Protein 3FGH (pdb70)

Foldseek 3Di:
DQDDQDDALLRVQLVVQQPVQDDDDSVVSSVVSNVVLVPDDPVVSVVSRVVSVVVRVVNVVCNVVPD

Structure (mmCIF, N/CA/C/O backbone):
data_3FGH
#
_entry.id   3FGH
#
_cell.length_a   30.280
_cell.length_b   99.350
_cell.length_c   51.910
_cell.angle_alpha   90.00
_cell.angle_beta   90.00
_cell.angle_gamma   90.00
#
_symmetry.space_group_name_H-M   'C 2 2 21'
#
loop_
_entity.id
_entity.type
_entity.pdbx_description
1 polymer 'Transcription factor A, mitochondrial'
2 non-polymer 'CADMIUM ION'
3 non-polymer 'CHLORIDE ION'
4 non-polymer 'SODIUM ION'
5 water water
#
loop_
_atom_site.group_PDB
_atom_site.id
_atom_site.type_symbol
_atom_site.label_atom_id
_atom_site.label_alt_id
_atom_site.label_comp_id
_atom_site.label_asym_id
_atom_site.label_entity_id
_atom_site.label_seq_id
_atom_site.pdbx_PDB_ins_code
_atom_site.Cartn_x
_atom_site.Cartn_y
_atom_site.Cartn_z
_atom_site.occupancy
_atom_site.B_iso_or_equiv
_atom_site.auth_seq_id
_atom_site.auth_comp_id
_atom_site.auth_asym_id
_atom_site.auth_atom_id
_atom_site.pdbx_PDB_model_num
ATOM 1 N N . GLY A 1 1 ? 12.102 39.098 53.512 1.00 33.14 111 GLY A N 1
ATOM 2 C CA . GLY A 1 1 ? 10.977 39.842 52.859 1.00 31.12 111 GLY A CA 1
ATOM 3 C C . GLY A 1 1 ? 9.930 38.940 52.227 1.00 31.40 111 GLY A C 1
ATOM 4 O O . GLY A 1 1 ? 10.187 37.759 51.953 1.00 30.54 111 GLY A O 1
ATOM 5 N N . LYS A 1 2 ? 8.743 39.501 52.005 1.00 29.94 112 LYS A N 1
ATOM 6 C CA . LYS A 1 2 ? 7.640 38.762 51.396 1.00 28.94 112 LYS A CA 1
ATOM 7 C C . LYS A 1 2 ? 8.025 38.295 49.998 1.00 25.88 112 LYS A C 1
ATOM 8 O O . LYS A 1 2 ? 8.503 39.098 49.202 1.00 24.85 112 LYS A O 1
ATOM 14 N N . PRO A 1 3 ? 7.833 36.984 49.701 1.00 24.06 113 PRO A N 1
ATOM 15 C CA . PRO A 1 3 ? 8.035 36.500 48.328 1.00 23.02 113 PRO A CA 1
ATOM 16 C C . PRO A 1 3 ? 7.265 37.319 47.288 1.00 21.63 113 PRO A C 1
ATOM 17 O O . PRO A 1 3 ? 6.167 37.795 47.557 1.00 21.94 113 PRO A O 1
ATOM 21 N N . LYS A 1 4 ? 7.865 37.496 46.123 1.00 21.92 114 LYS A N 1
ATOM 22 C CA . LYS A 1 4 ? 7.251 38.282 45.068 1.00 21.43 114 LYS A CA 1
ATOM 23 C C . LYS A 1 4 ? 6.567 37.376 44.051 1.00 18.71 114 LYS A C 1
ATOM 24 O O . LYS A 1 4 ? 7.145 36.397 43.603 1.00 18.78 114 LYS A O 1
ATOM 30 N N . ARG A 1 5 ? 5.340 37.716 43.682 1.00 15.54 115 ARG A N 1
ATOM 31 C CA . ARG A 1 5 ? 4.617 36.938 42.670 1.00 13.97 115 ARG A CA 1
ATOM 32 C C . ARG A 1 5 ? 5.387 36.985 41.351 1.00 12.71 115 ARG A C 1
ATOM 33 O O . ARG A 1 5 ? 5.760 38.068 40.897 1.00 15.76 115 ARG A O 1
ATOM 41 N N . PRO A 1 6 ? 5.651 35.819 40.745 1.00 12.85 116 PRO A N 1
ATOM 42 C CA . PRO A 1 6 ? 6.402 35.834 39.492 1.00 14.04 116 PRO A CA 1
ATOM 43 C C . PRO A 1 6 ? 5.616 36.437 38.335 1.00 12.61 116 PRO A C 1
ATOM 44 O O . PRO A 1 6 ? 4.376 36.494 38.336 1.00 12.88 116 PRO A O 1
ATOM 48 N N . ARG A 1 7 ? 6.363 36.900 37.353 1.00 14.59 117 ARG A N 1
ATOM 49 C CA . ARG A 1 7 ? 5.818 37.461 36.151 1.00 14.18 117 ARG A CA 1
ATOM 50 C C . ARG A 1 7 ? 5.021 36.396 35.378 1.00 13.44 117 ARG A C 1
ATOM 51 O O . ARG A 1 7 ? 5.441 35.229 35.286 1.00 14.41 117 ARG A O 1
ATOM 59 N N . SER A 1 8 ? 3.881 36.793 34.803 1.00 12.19 118 SER A N 1
ATOM 60 C CA . SER A 1 8 ? 3.080 35.876 33.997 1.00 12.59 118 SER A CA 1
ATOM 61 C C . SER A 1 8 ? 3.798 35.506 32.710 1.00 11.75 118 SER A C 1
ATOM 62 O O . SER A 1 8 ? 4.675 36.241 32.242 1.00 14.05 118 SER A O 1
ATOM 65 N N . ALA A 1 9 ? 3.384 34.389 32.121 1.00 11.52 119 ALA A N 1
ATOM 66 C CA . ALA A 1 9 ? 3.925 33.923 30.832 1.00 11.36 119 ALA A CA 1
ATOM 67 C C . ALA A 1 9 ? 3.835 35.018 29.761 1.00 11.87 119 ALA A C 1
ATOM 68 O O . ALA A 1 9 ? 4.812 35.271 29.015 1.00 14.32 119 ALA A O 1
ATOM 70 N N A TYR A 1 10 ? 2.670 35.674 29.687 0.50 13.36 120 TYR A N 1
ATOM 71 N N B TYR A 1 10 ? 2.652 35.637 29.655 0.50 14.22 120 TYR A N 1
ATOM 72 C CA A TYR A 1 10 ? 2.439 36.729 28.696 0.50 14.12 120 TYR A CA 1
ATOM 73 C CA B TYR A 1 10 ? 2.469 36.734 28.721 0.50 15.54 120 TYR A CA 1
ATOM 74 C C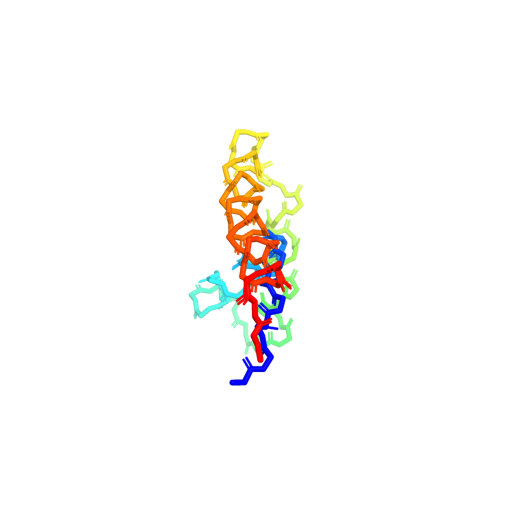 A TYR A 1 10 ? 3.390 37.946 28.886 0.50 10.36 120 TYR A C 1
ATOM 75 C C B TYR A 1 10 ? 3.570 37.777 28.921 0.50 10.96 120 TYR A C 1
ATOM 76 O O A TYR A 1 10 ? 3.866 38.557 27.911 0.50 19.40 120 TYR A O 1
ATOM 77 O O B TYR A 1 10 ? 4.368 38.048 28.008 0.50 23.17 120 TYR A O 1
ATOM 94 N N . ASN A 1 11 ? 3.630 38.304 30.151 1.00 13.76 121 ASN A N 1
ATOM 95 C CA . ASN A 1 11 ? 4.543 39.385 30.466 1.00 15.12 121 ASN A CA 1
ATOM 96 C C . ASN A 1 11 ? 6.002 39.011 30.335 1.00 15.71 121 ASN A C 1
ATOM 97 O O . ASN A 1 11 ? 6.804 39.851 29.965 1.00 15.84 121 ASN A O 1
ATOM 102 N N . VAL A 1 12 ? 6.341 37.748 30.585 1.00 15.28 122 VAL A N 1
ATOM 103 C CA . VAL A 1 12 ? 7.713 37.258 30.330 1.00 15.68 122 VAL A CA 1
ATOM 104 C C . VAL A 1 12 ? 8.048 37.376 28.821 1.00 16.04 122 VAL A C 1
ATOM 105 O O . VAL A 1 12 ? 9.114 37.905 28.393 1.00 21.51 122 VAL A O 1
ATOM 109 N N . TYR A 1 13 ? 7.112 36.902 28.016 1.00 15.75 123 TYR A N 1
ATOM 110 C CA . TYR A 1 13 ? 7.275 36.975 26.594 1.00 17.67 123 TYR A CA 1
ATOM 111 C C . TYR A 1 13 ? 7.434 38.399 26.109 1.00 17.73 123 TYR A C 1
ATOM 112 O O . TYR A 1 13 ? 8.365 38.654 25.371 1.00 20.26 123 TYR A O 1
ATOM 121 N N . VAL A 1 14 ? 6.513 39.314 26.473 1.00 17.71 124 VAL A N 1
ATOM 122 C CA . VAL A 1 14 ? 6.576 40.711 26.035 1.00 21.93 124 VAL A CA 1
ATOM 123 C C . VAL A 1 14 ? 7.929 41.338 26.452 1.00 15.63 124 VAL A C 1
ATOM 124 O O . VAL A 1 14 ? 8.625 41.970 25.613 1.00 29.44 124 VAL A O 1
ATOM 128 N N . ALA A 1 15 ? 8.325 41.107 27.724 1.00 25.55 125 ALA A N 1
ATOM 129 C CA . ALA A 1 15 ? 9.562 41.710 28.221 1.00 22.72 125 ALA A CA 1
ATOM 130 C C . ALA A 1 15 ? 10.817 41.169 27.522 1.00 20.89 125 ALA A C 1
ATOM 131 O O . ALA A 1 15 ? 11.701 41.953 27.104 1.00 30.81 125 ALA A O 1
ATOM 133 N N . GLU A 1 16 ? 10.865 39.843 27.349 1.00 24.46 126 GLU A N 1
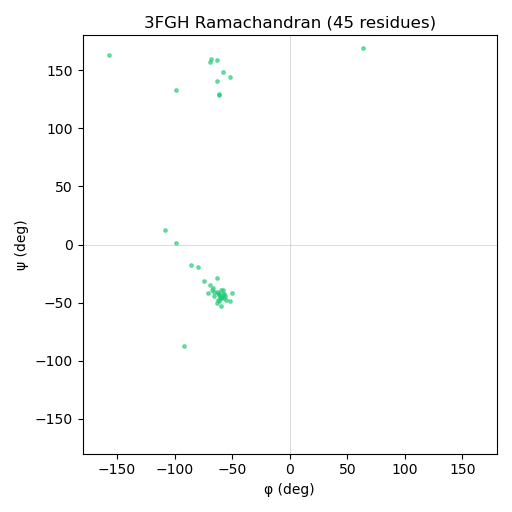ATOM 134 C CA . GLU A 1 16 ? 12.080 39.190 26.860 1.00 25.16 126 GLU A CA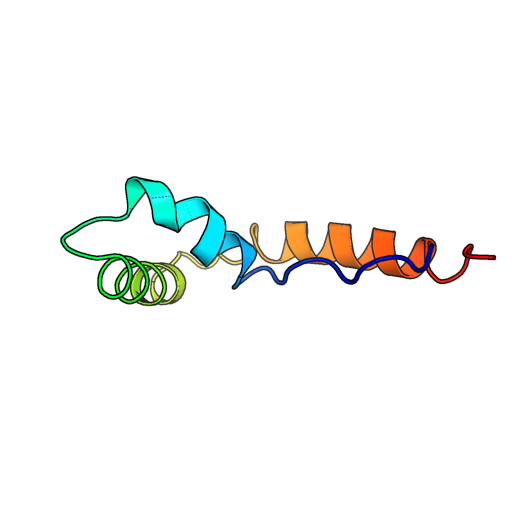 1
ATOM 135 C C . GLU A 1 16 ? 12.336 39.554 25.405 1.00 26.67 126 GLU A C 1
ATOM 136 O O . GLU A 1 16 ? 13.481 39.700 24.991 1.00 28.83 126 GLU A O 1
ATOM 142 N N . ARG A 1 17 ? 11.253 39.714 24.648 1.00 25.39 127 ARG A N 1
ATOM 143 C CA . ARG A 1 17 ? 11.317 40.024 23.238 1.00 25.61 127 ARG A CA 1
ATOM 144 C C . ARG A 1 17 ? 11.450 41.515 22.923 1.00 26.38 127 ARG A C 1
ATOM 145 O O . ARG A 1 17 ? 11.862 41.871 21.834 1.00 26.16 127 ARG A O 1
ATOM 153 N N . PHE A 1 18 ? 11.142 42.377 23.876 1.00 26.98 128 PHE A N 1
ATOM 154 C CA . PHE A 1 18 ? 11.088 43.816 23.610 1.00 27.92 128 PHE A CA 1
ATOM 155 C C . PHE A 1 18 ? 12.381 44.419 23.019 1.00 30.94 128 PHE A C 1
ATOM 156 O O . PHE A 1 18 ? 12.312 45.180 22.057 1.00 33.06 128 PHE A O 1
ATOM 164 N N . GLN A 1 19 ? 13.536 44.096 23.606 1.00 32.71 129 GLN A N 1
ATOM 165 C CA . GLN A 1 19 ? 14.808 44.782 23.299 1.00 36.53 129 GLN A CA 1
ATOM 166 C C . GLN A 1 19 ? 15.202 44.676 21.826 1.00 37.80 129 GLN A C 1
ATOM 167 O O . GLN A 1 19 ? 15.717 45.642 21.246 1.00 38.24 129 GLN A O 1
ATOM 173 N N . GLU A 1 20 ? 14.961 43.508 21.232 1.00 38.46 130 GLU A N 1
ATOM 174 C CA . GLU A 1 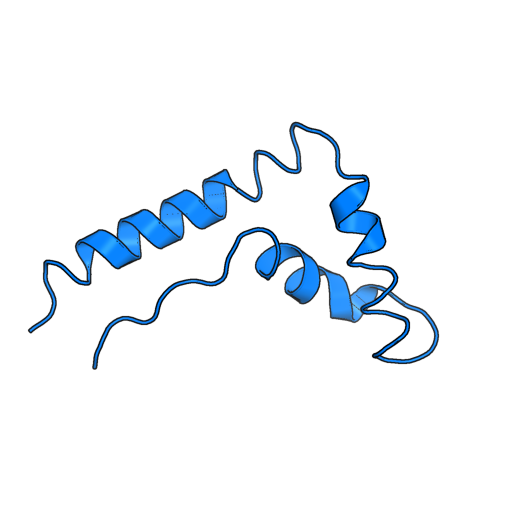20 ? 15.334 43.252 19.840 1.00 38.82 130 GLU A CA 1
ATOM 175 C C . GLU A 1 20 ? 14.154 43.416 18.874 1.00 38.29 130 GLU A C 1
ATOM 176 O O . GLU A 1 20 ? 14.307 43.227 17.660 1.00 40.05 130 GLU A O 1
ATOM 178 N N . ALA A 1 21 ? 12.992 43.785 19.413 1.00 35.64 131 ALA A N 1
ATOM 179 C CA . ALA A 1 21 ? 11.725 43.753 18.662 1.00 34.04 131 ALA A CA 1
ATOM 180 C C . ALA A 1 21 ? 11.670 44.683 17.456 1.00 34.60 131 ALA A C 1
ATOM 181 O O . ALA A 1 21 ? 11.283 44.260 16.359 1.00 37.75 131 ALA A O 1
ATOM 183 N N . LYS A 1 22 ? 12.025 45.950 17.655 1.00 34.07 132 LYS A N 1
ATOM 184 C CA . LYS A 1 22 ? 11.914 46.942 16.577 1.00 33.27 132 LYS A CA 1
ATOM 185 C C . LYS A 1 22 ? 10.432 47.145 16.160 1.00 32.60 132 LYS A C 1
ATOM 186 O O . LYS A 1 22 ? 9.540 46.408 16.618 1.00 35.31 132 LYS A O 1
ATOM 188 N N . GLY A 1 23 ? 10.152 48.172 15.356 1.00 32.36 133 GLY A N 1
ATOM 189 C CA . GLY A 1 23 ? 11.123 49.213 15.045 1.00 32.17 133 GLY A CA 1
ATOM 190 C C . GLY A 1 23 ? 11.082 50.436 15.974 1.00 28.95 133 GLY A C 1
ATOM 191 O O . GLY A 1 23 ? 11.808 50.464 16.961 1.00 31.92 133 GLY A O 1
ATOM 192 N N . ASP A 1 24 ? 10.248 51.430 15.661 1.00 31.14 134 ASP A N 1
ATOM 193 C CA . ASP A 1 24 ? 10.681 52.844 15.716 1.00 30.83 134 ASP A CA 1
ATOM 194 C C . ASP A 1 24 ? 10.721 53.559 17.073 1.00 29.50 134 ASP A C 1
ATOM 195 O O . ASP A 1 24 ? 11.382 54.591 17.211 1.00 31.49 134 ASP A O 1
ATOM 197 N N . SER A 1 25 ? 10.008 53.022 18.061 1.00 26.65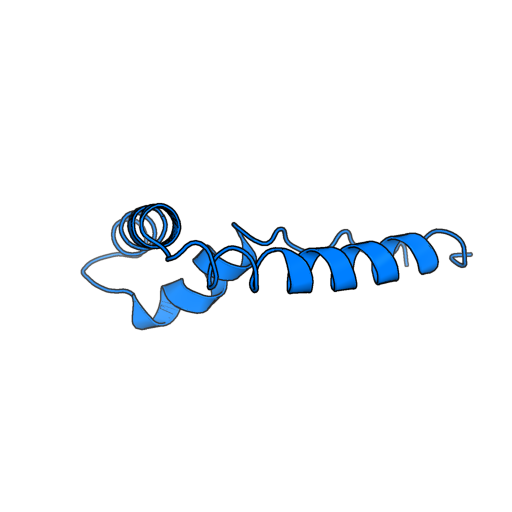 135 SER A N 1
ATOM 198 C CA . SER A 1 25 ? 9.853 53.663 19.367 1.00 24.35 135 SER A CA 1
ATOM 199 C C . SER A 1 25 ? 9.507 52.555 20.348 1.00 23.79 135 SER A C 1
ATOM 200 O O . SER A 1 25 ? 9.089 51.492 19.929 1.00 23.05 135 SER A O 1
ATOM 203 N N . PRO A 1 26 ? 9.657 52.812 21.651 1.00 22.46 136 PRO A N 1
ATOM 204 C CA . PRO A 1 26 ? 9.229 51.809 22.640 1.00 22.02 136 PRO A CA 1
ATOM 205 C C . PRO A 1 26 ? 7.747 51.403 22.483 1.00 21.40 136 PRO A C 1
ATOM 206 O O . PRO A 1 26 ? 7.446 50.218 22.525 1.00 19.14 136 PRO A O 1
ATOM 210 N N . GLN A 1 27 ? 6.849 52.364 22.281 1.00 20.94 137 GLN A N 1
ATOM 211 C CA . GLN A 1 27 ? 5.414 52.107 22.000 1.00 22.24 137 GLN A CA 1
ATOM 212 C C . GLN A 1 27 ? 5.232 51.129 20.860 1.00 22.82 137 GLN A C 1
ATOM 213 O O . GLN A 1 27 ? 4.448 50.184 20.947 1.00 21.82 137 GLN A O 1
ATOM 219 N N . GLU A 1 28 ? 5.946 51.375 19.767 1.00 22.21 138 GLU A N 1
ATOM 220 C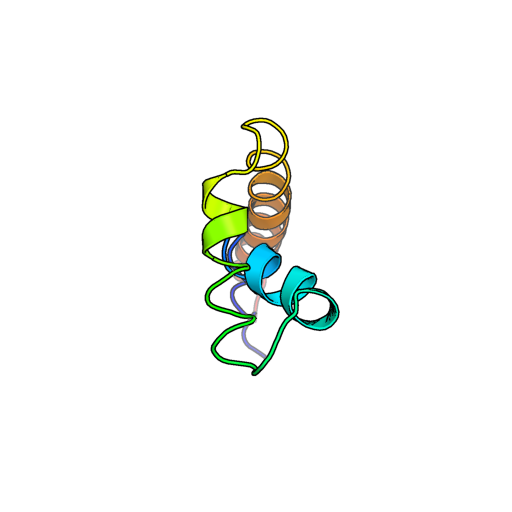 CA . GLU A 1 28 ? 5.784 50.572 18.575 1.00 25.66 138 GLU A CA 1
ATOM 221 C C . GLU A 1 28 ? 6.351 49.169 18.761 1.00 24.11 138 GLU A C 1
ATOM 222 O O . GLU A 1 28 ? 5.734 48.200 18.339 1.00 26.36 138 GLU A O 1
ATOM 228 N N . LYS A 1 29 ? 7.514 49.069 19.395 1.00 24.71 139 LYS A N 1
ATOM 229 C CA . LYS A 1 29 ? 8.075 47.761 19.803 1.00 21.37 139 LYS A CA 1
ATOM 230 C C . LYS A 1 29 ? 7.109 46.922 20.684 1.00 21.68 139 LYS A C 1
ATOM 231 O O . LYS A 1 29 ? 6.938 45.730 20.450 1.00 24.68 139 LYS A O 1
ATOM 237 N N A LEU A 1 30 ? 6.494 47.559 21.683 0.50 21.20 140 LEU A N 1
ATOM 238 N N B LEU A 1 30 ? 6.475 47.556 21.666 0.50 20.70 140 LEU A N 1
ATOM 239 C CA A LEU A 1 30 ? 5.499 46.885 22.523 0.50 21.53 140 LEU A CA 1
ATOM 240 C CA B LEU A 1 30 ? 5.505 46.859 22.513 0.50 20.66 140 LEU A CA 1
ATOM 241 C C A LEU A 1 30 ? 4.319 46.385 21.687 0.50 21.91 140 LEU A C 1
ATOM 242 C C B LEU A 1 30 ? 4.262 46.408 21.737 0.50 21.70 140 LEU A C 1
ATOM 243 O O A LEU A 1 30 ? 3.917 45.222 21.804 0.50 20.76 140 LEU A O 1
ATOM 244 O O B LEU A 1 30 ? 3.761 45.296 21.941 0.50 21.48 140 LEU A O 1
ATOM 253 N N . LYS A 1 31 ? 3.786 47.264 20.838 1.00 23.57 141 LYS A N 1
ATOM 254 C CA . LYS A 1 31 ? 2.662 46.945 19.960 1.00 26.92 141 LYS A CA 1
ATOM 255 C C . LYS A 1 31 ? 2.942 45.711 19.124 1.00 27.05 141 LYS A C 1
ATOM 256 O O . LYS A 1 31 ? 2.075 44.840 19.002 1.00 28.65 141 LYS A O 1
ATOM 262 N N . THR A 1 32 ? 4.166 45.603 18.602 1.00 27.85 142 THR A N 1
ATOM 263 C CA . THR A 1 32 ? 4.533 44.448 17.771 1.00 30.02 142 THR A CA 1
ATOM 264 C C . THR A 1 32 ? 4.736 43.141 18.552 1.00 27.08 142 THR A C 1
ATOM 265 O O . THR A 1 32 ? 4.356 42.068 18.065 1.00 28.12 142 THR A O 1
ATOM 269 N N A VAL A 1 33 ? 5.346 43.227 19.728 0.50 26.63 143 VAL A N 1
ATOM 270 N N B VAL A 1 33 ? 5.317 43.209 19.753 0.50 25.68 143 VAL A N 1
ATOM 271 C CA A VAL A 1 33 ? 5.519 42.036 20.543 0.50 24.52 143 VAL A CA 1
ATOM 272 C CA B VAL A 1 33 ? 5.512 41.976 20.550 0.50 22.76 143 VAL A CA 1
ATOM 273 C C A VAL A 1 33 ? 4.134 41.480 20.903 0.50 23.95 143 VAL A C 1
ATOM 274 C C B VAL A 1 33 ? 4.217 41.449 21.180 0.50 23.92 143 VAL A C 1
ATOM 275 O O A VAL A 1 33 ? 3.866 40.299 20.707 0.50 21.16 143 VAL A O 1
ATOM 276 O O B VAL A 1 33 ? 4.114 40.249 21.479 0.50 24.20 143 VAL A O 1
ATOM 283 N N . LYS A 1 34 ? 3.248 42.343 21.386 1.00 22.33 144 LYS A N 1
ATOM 284 C CA . LYS A 1 34 ? 1.886 41.944 21.734 1.00 25.36 144 LYS A CA 1
ATOM 285 C C . LYS A 1 34 ? 1.202 41.223 20.580 1.00 26.76 144 LYS A C 1
ATOM 286 O O . LYS A 1 34 ? 0.522 40.220 20.797 1.00 28.10 144 LYS A O 1
ATOM 292 N N . GLU A 1 35 ? 1.426 41.701 19.354 1.00 28.82 145 GLU A N 1
ATOM 293 C CA . GLU A 1 35 ? 1.024 40.968 18.149 1.00 31.06 145 GLU A CA 1
ATOM 294 C C . GLU A 1 35 ? 1.717 39.602 18.026 1.00 29.24 145 GLU A C 1
ATOM 295 O O . GLU A 1 35 ? 1.055 38.586 17.792 1.00 30.49 145 GLU A O 1
ATOM 301 N N . ASN A 1 36 ? 3.037 39.567 18.203 1.00 28.83 146 ASN A N 1
ATOM 302 C CA . ASN A 1 36 ? 3.786 38.308 18.128 1.00 28.57 146 ASN A CA 1
ATOM 303 C C . ASN A 1 36 ? 3.319 37.253 19.138 1.00 26.52 146 ASN A C 1
ATOM 304 O O . ASN A 1 36 ? 3.115 36.095 18.760 1.00 25.19 146 ASN A O 1
ATOM 309 N N . TRP A 1 37 ? 3.107 37.641 20.403 1.00 24.52 147 TRP A N 1
ATOM 310 C CA . TRP A 1 37 ? 2.476 36.707 21.355 1.00 22.85 147 TRP A CA 1
ATOM 311 C C . TRP A 1 37 ? 1.183 36.084 20.807 1.00 24.29 147 TRP A C 1
ATOM 312 O O . TRP A 1 37 ? 0.918 34.894 21.015 1.00 24.20 147 TRP A O 1
ATOM 323 N N . LYS A 1 38 ? 0.360 36.901 20.157 1.00 28.29 148 LYS A N 1
ATOM 324 C CA . LYS A 1 38 ? 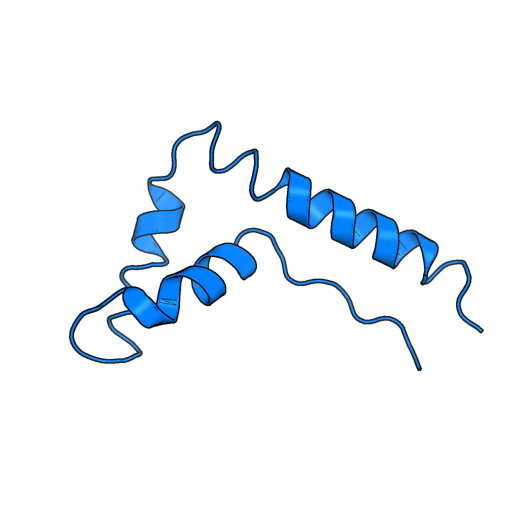-0.940 36.450 19.623 1.00 29.98 148 LYS A CA 1
ATOM 325 C C . LYS A 1 38 ? -0.787 35.376 18.554 1.00 27.79 148 LYS A C 1
ATOM 326 O O . LYS A 1 38 ? -1.652 34.524 18.416 1.00 31.37 148 LYS A O 1
ATOM 332 N N . ASN A 1 39 ? 0.333 35.388 17.832 1.00 26.31 149 ASN A N 1
ATOM 333 C CA . ASN A 1 39 ? 0.553 34.461 16.699 1.00 23.97 149 ASN A CA 1
ATOM 334 C C . ASN A 1 39 ? 1.595 33.343 16.959 1.00 24.70 149 ASN A C 1
ATOM 335 O O . ASN A 1 39 ? 2.044 32.658 16.038 1.00 23.47 149 ASN A O 1
ATOM 340 N N . LEU A 1 40 ? 1.982 33.167 18.213 1.00 19.93 150 LEU A N 1
ATOM 341 C CA . LEU A 1 40 ? 2.816 32.013 18.611 1.00 17.09 150 LEU A CA 1
ATOM 342 C C . LEU A 1 40 ? 2.151 30.686 18.272 1.00 14.78 150 LEU A C 1
ATOM 343 O O . LEU A 1 40 ? 0.913 30.565 18.332 1.00 16.81 150 LEU A O 1
ATOM 348 N N . SER A 1 41 ? 2.966 29.672 17.967 1.00 13.78 151 SER A N 1
ATOM 349 C CA . SER A 1 41 ? 2.430 28.311 17.871 1.00 13.23 151 SER A CA 1
ATOM 350 C C . SER A 1 41 ? 1.883 27.835 19.220 1.00 11.62 151 SER A C 1
ATOM 351 O O . SER A 1 41 ? 2.292 28.343 20.291 1.00 12.11 151 SER A O 1
ATOM 354 N N . ASP A 1 42 ? 1.008 26.831 19.169 1.00 11.65 152 ASP A N 1
ATOM 355 C CA . ASP A 1 42 ? 0.487 26.257 20.402 1.00 11.57 152 ASP A CA 1
ATOM 356 C C . ASP A 1 42 ? 1.618 25.719 21.290 1.00 10.66 152 ASP A C 1
ATOM 357 O O . ASP A 1 42 ? 1.606 25.910 22.487 1.00 12.03 152 ASP A O 1
ATOM 362 N N . SER A 1 43 ? 2.638 25.097 20.689 1.00 10.40 153 SER A N 1
ATOM 363 C CA . SER A 1 43 ? 3.687 24.466 21.497 1.00 11.29 153 SER A CA 1
ATOM 364 C C . SER A 1 43 ? 4.609 25.532 22.103 1.00 10.34 153 SER A C 1
ATOM 365 O O . SER A 1 43 ? 5.107 25.371 23.228 1.00 11.31 153 SER A O 1
ATOM 368 N N . GLU A 1 44 ? 4.802 26.651 21.419 1.00 11.58 154 GLU A N 1
ATOM 369 C CA . GLU A 1 44 ? 5.619 27.717 21.994 1.00 12.82 154 GLU A CA 1
ATOM 370 C C . GLU A 1 44 ? 4.894 28.405 23.140 1.00 12.85 154 GLU A C 1
ATOM 371 O O . GLU A 1 44 ? 5.492 28.679 24.189 1.00 12.34 154 GLU A O 1
ATOM 377 N N A LYS A 1 45 ? 3.610 28.699 22.930 0.50 11.96 155 LYS A N 1
ATOM 378 N N B LYS A 1 45 ? 3.612 28.663 22.980 0.50 11.23 155 LYS A N 1
ATOM 379 C CA A LYS A 1 45 ? 2.729 29.212 23.985 0.50 13.10 155 LYS A CA 1
ATOM 380 C CA B LYS A 1 45 ? 2.869 29.268 24.068 0.50 12.29 155 LYS A CA 1
ATOM 381 C C A LYS A 1 45 ? 2.836 28.306 25.215 0.50 10.84 155 LYS A C 1
ATOM 382 C C B LYS A 1 45 ? 2.730 28.308 25.259 0.50 10.87 155 LYS A C 1
ATOM 383 O O A LYS A 1 45 ? 3.135 28.768 26.344 0.50 11.34 155 LYS A O 1
ATOM 384 O O B LYS A 1 45 ? 2.727 28.737 26.415 0.50 11.69 155 LYS A O 1
ATOM 395 N N . GLU A 1 46 ? 2.625 27.012 24.978 1.00 11.71 156 GLU A N 1
ATOM 396 C CA . GLU A 1 46 ? 2.653 25.973 26.019 1.00 12.37 156 GLU A CA 1
ATOM 397 C C . GLU A 1 46 ? 3.943 26.019 26.832 1.00 12.04 156 GLU A C 1
ATOM 398 O O . GLU A 1 46 ? 3.922 25.909 28.062 1.00 11.43 156 GLU A O 1
ATOM 404 N N . LEU A 1 47 ? 5.071 26.197 26.160 1.00 11.11 157 LEU A N 1
ATOM 405 C CA . LEU A 1 47 ? 6.355 26.283 26.848 1.00 11.70 157 LEU A CA 1
ATOM 406 C C . LEU A 1 47 ? 6.443 27.511 27.762 1.00 10.99 157 LEU A C 1
ATOM 407 O O . LEU A 1 47 ? 6.893 27.403 28.893 1.00 11.40 157 LEU A O 1
ATOM 412 N N A TYR A 1 48 ? 6.070 28.683 27.269 0.50 9.68 158 TYR A N 1
ATOM 413 N N B TYR A 1 48 ? 6.033 28.663 27.268 0.50 12.35 158 TYR A N 1
ATOM 414 C CA A TYR A 1 48 ? 6.068 29.881 28.101 0.50 10.88 158 TYR A CA 1
ATOM 415 C CA B TYR A 1 48 ? 6.019 29.866 28.080 0.50 15.51 158 TYR A CA 1
ATOM 416 C C A TYR A 1 48 ? 5.195 29.650 29.327 0.50 11.06 158 TYR A C 1
ATOM 417 C C B TYR A 1 48 ? 5.137 29.750 29.307 0.50 13.99 158 TYR A C 1
ATOM 418 O O A TYR A 1 48 ? 5.593 29.979 30.442 0.50 8.91 158 TYR A O 1
ATOM 419 O O B TYR A 1 48 ? 5.493 30.211 30.405 0.50 10.14 158 TYR A O 1
ATOM 436 N N . ILE A 1 49 ? 3.991 29.116 29.138 1.00 10.59 159 ILE A N 1
ATOM 437 C CA . ILE A 1 49 ? 3.059 28.927 30.231 1.00 10.17 159 ILE A CA 1
ATOM 438 C C . ILE A 1 49 ? 3.607 27.910 31.245 1.00 10.52 159 ILE A C 1
ATOM 439 O O . ILE A 1 49 ? 3.509 28.141 32.454 1.00 10.98 159 ILE A O 1
ATOM 444 N N . GLN A 1 50 ? 4.227 26.819 30.776 1.00 10.07 160 GLN A N 1
ATOM 445 C CA . GLN A 1 50 ? 4.797 25.836 31.697 1.00 11.73 160 GLN A CA 1
ATOM 446 C C . GLN A 1 50 ? 5.907 26.446 32.521 1.00 10.39 160 GLN A C 1
ATOM 447 O O . GLN A 1 50 ? 6.013 26.183 33.707 1.00 11.10 160 GLN A O 1
ATOM 453 N N . HIS A 1 51 ? 6.760 27.268 31.903 1.00 10.92 161 HIS A N 1
ATOM 454 C CA . HIS A 1 51 ? 7.810 27.921 32.679 1.00 12.93 161 HIS A CA 1
ATOM 455 C C . HIS A 1 51 ? 7.244 28.837 33.740 1.00 10.44 161 HIS A C 1
ATOM 456 O O . HIS A 1 51 ? 7.711 28.855 34.863 1.00 11.58 161 HIS A O 1
ATOM 463 N N . ALA A 1 52 ? 6.206 29.593 33.383 1.00 11.25 162 ALA A N 1
ATOM 464 C CA . ALA A 1 52 ? 5.582 30.475 34.383 1.00 10.54 162 ALA A CA 1
ATOM 465 C C . ALA A 1 52 ? 4.928 29.656 35.495 1.00 10.75 162 ALA A C 1
ATOM 466 O O . ALA A 1 52 ? 5.062 29.998 36.680 1.00 10.23 162 ALA A O 1
ATOM 468 N N . LYS A 1 53 ? 4.256 28.557 35.135 1.00 10.78 163 LYS A N 1
ATOM 469 C CA . LYS A 1 53 ? 3.654 27.677 36.125 1.00 11.11 163 LYS A CA 1
ATOM 470 C C . LYS A 1 53 ? 4.702 27.161 37.131 1.00 10.42 163 LYS A C 1
ATOM 471 O O . LYS A 1 53 ? 4.446 27.112 38.330 1.00 10.03 163 LYS A O 1
ATOM 477 N N . GLU A 1 54 ? 5.874 26.790 36.637 1.00 10.81 164 GLU A N 1
ATOM 478 C CA . GLU A 1 54 ? 6.959 26.329 37.525 1.00 11.00 164 GLU A CA 1
ATOM 479 C C . GLU A 1 54 ? 7.379 27.424 38.498 1.00 10.55 164 GLU A C 1
ATOM 480 O O . GLU A 1 54 ? 7.575 27.171 39.691 1.00 10.93 164 GLU A O 1
ATOM 486 N N . ASP A 1 55 ? 7.487 28.650 38.014 1.00 10.56 165 ASP A N 1
ATOM 487 C CA . ASP A 1 55 ? 7.868 29.753 38.883 1.00 10.91 165 ASP A CA 1
ATOM 488 C C . ASP A 1 55 ? 6.746 29.995 39.927 1.00 10.73 165 ASP A C 1
ATOM 489 O O . ASP A 1 55 ? 7.012 30.340 41.073 1.00 10.92 165 ASP A O 1
ATOM 494 N N . GLU A 1 56 ? 5.475 29.844 39.519 1.00 9.32 166 GLU A N 1
ATOM 495 C CA . GLU A 1 56 ? 4.307 30.057 40.396 1.00 9.14 166 GLU A CA 1
ATOM 496 C C . GLU A 1 56 ? 4.280 28.971 41.474 1.00 10.22 166 GLU A C 1
ATOM 497 O O . GLU A 1 56 ? 4.018 29.250 42.634 1.00 10.41 166 GLU A O 1
ATOM 503 N N . THR A 1 57 ? 4.610 27.733 41.114 1.00 10.02 167 THR A N 1
ATOM 504 C CA . THR A 1 57 ? 4.713 26.677 42.119 1.00 9.65 167 THR A CA 1
ATOM 505 C C . THR A 1 57 ? 5.799 26.992 43.164 1.00 8.93 167 THR A C 1
ATOM 506 O O . THR A 1 57 ? 5.588 26.809 44.355 1.00 10.33 167 THR A O 1
ATOM 510 N N . ARG A 1 58 ? 6.957 27.478 42.708 1.00 9.70 168 ARG A N 1
ATOM 511 C CA . ARG A 1 58 ? 8.008 27.856 43.624 1.00 9.66 168 ARG A CA 1
ATOM 512 C C . ARG A 1 58 ? 7.479 28.973 44.567 1.00 10.90 168 ARG A C 1
ATOM 513 O O . ARG A 1 58 ? 7.708 28.929 45.766 1.00 10.63 168 ARG A O 1
ATOM 521 N N . TYR A 1 59 ? 6.808 29.975 44.000 1.00 10.02 169 TYR A N 1
ATOM 522 C CA . TYR A 1 59 ? 6.214 31.056 44.794 1.00 9.77 169 TYR A CA 1
ATOM 523 C C . TYR A 1 59 ? 5.221 30.520 45.818 1.00 10.43 169 TYR A C 1
ATOM 524 O O . TYR A 1 59 ? 5.214 30.944 46.968 1.00 10.71 169 TYR A O 1
ATOM 533 N N . HIS A 1 60 ? 4.389 29.567 45.419 1.00 9.70 170 HIS A N 1
ATOM 534 C CA . HIS A 1 60 ? 3.445 28.968 46.365 1.00 10.17 170 HIS A CA 1
ATOM 535 C C . HIS A 1 60 ? 4.192 28.326 47.528 1.00 9.65 170 HIS A C 1
ATOM 536 O O . HIS A 1 60 ? 3.821 28.516 48.699 1.00 11.13 170 HIS A O 1
ATOM 543 N N . ASN A 1 61 ? 5.243 27.559 47.213 1.00 9.74 171 ASN A N 1
ATOM 544 C CA . ASN A 1 61 ? 6.045 26.923 48.271 1.00 10.20 171 ASN A CA 1
ATOM 545 C C . ASN A 1 61 ? 6.666 27.964 49.183 1.00 11.31 171 ASN A C 1
ATOM 546 O O . ASN A 1 61 ? 6.630 27.829 50.413 1.00 10.91 171 ASN A O 1
ATOM 551 N N . GLU A 1 62 ? 7.230 29.020 48.604 1.00 10.90 172 GLU A N 1
ATOM 552 C CA . GLU A 1 62 ? 7.868 30.084 49.393 1.00 12.56 172 GLU A CA 1
ATOM 553 C C . GLU A 1 62 ? 6.870 30.808 50.313 1.00 12.72 172 GLU A C 1
ATOM 554 O O . GLU A 1 62 ? 7.178 31.119 51.449 1.00 16.43 172 GLU A O 1
ATOM 560 N N A MET A 1 63 ? 5.657 31.052 49.818 0.50 11.74 173 MET A N 1
ATOM 561 N N B MET A 1 63 ? 5.653 31.029 49.783 0.50 11.80 173 MET A N 1
ATOM 562 C CA A MET A 1 63 ? 4.671 31.664 50.698 0.50 12.39 173 MET A CA 1
ATOM 563 C CA B MET A 1 63 ? 4.573 31.662 50.555 0.50 13.49 173 MET A CA 1
ATOM 564 C C A MET A 1 63 ? 4.379 30.776 51.897 0.50 13.33 173 MET A C 1
ATOM 565 C C B MET A 1 63 ? 4.082 30.809 51.736 0.50 13.53 173 MET A C 1
ATOM 566 O O A MET A 1 63 ? 4.297 31.247 53.039 0.50 14.09 173 MET A O 1
ATOM 567 O O B MET A 1 63 ? 3.546 31.356 52.705 0.50 15.86 173 MET A O 1
ATOM 576 N N . LYS A 1 64 ? 4.253 29.482 51.629 1.00 13.51 174 LYS A N 1
ATOM 577 C CA . LYS A 1 64 ? 3.904 28.542 52.685 1.00 15.08 174 LYS A CA 1
ATOM 578 C C . LYS A 1 64 ? 5.031 28.398 53.714 1.00 18.50 174 LYS A C 1
ATOM 579 O O . LYS A 1 64 ? 4.757 28.110 54.888 1.00 20.67 174 LYS A O 1
ATOM 585 N N A SER A 1 65 ? 6.280 28.596 53.280 0.50 19.00 175 SER A N 1
ATOM 586 N N B SER A 1 65 ? 6.283 28.591 53.300 0.50 16.75 175 SER A N 1
ATOM 587 C CA A SER A 1 65 ? 7.458 28.533 54.168 0.50 20.88 175 SER A CA 1
ATOM 588 C CA B SER A 1 65 ? 7.406 28.483 54.241 0.50 17.17 175 SER A CA 1
ATOM 589 C C A SER A 1 65 ? 7.760 29.852 54.867 0.50 22.56 175 SER A C 1
ATOM 590 C C B SER A 1 65 ? 7.950 29.842 54.708 0.50 20.76 175 SER A C 1
ATOM 591 O O A SER A 1 65 ? 8.377 29.867 55.933 0.50 21.84 175 SER A O 1
ATOM 592 O O B SER A 1 65 ? 8.909 29.866 55.491 0.50 18.45 175 SER A O 1
ATOM 597 N N . TRP A 1 66 ? 7.355 30.951 54.242 1.00 22.18 176 TRP A N 1
ATOM 598 C CA . TRP A 1 66 ? 7.776 32.328 54.632 1.00 24.17 176 TRP A CA 1
ATOM 599 C C . TRP A 1 66 ? 7.479 32.631 56.082 1.00 25.53 176 TRP A C 1
ATOM 600 O O . TRP A 1 66 ? 6.387 32.325 56.579 1.00 27.84 176 TRP A O 1
ATOM 611 N N . ALA A 1 67 ? 8.454 33.251 56.745 1.00 28.22 177 ALA A N 1
ATOM 612 C CA . ALA A 1 67 ? 8.310 33.682 58.134 1.00 30.16 177 ALA A CA 1
ATOM 613 C C . ALA A 1 67 ? 8.521 35.197 58.253 1.00 32.57 177 ALA A C 1
#

Secondary structure (P-SEA, 3-state):
ccccccccaaaaaaaaaccccccccaaaaaaaaaaaaaaccaaaaaaaaaaaaaaaaaaaaaaaacc

Solvent-accessible surface area: 5382 Å² total; per-residue (Å²): 110,132,19,182,195,30,145,49,10,77,75,50,5,16,50,99,98,66,161,99,32,52,52,104,31,85,123,75,44,73,110,42,0,85,80,76,31,136,128,22,65,120,86,63,62,125,95,21,95,77,97,6,124,94,48,56,65,136,32,97,82,75,88,173,97,132,121

CATH classification: 1.10.30.10

GO terms:
  GO:0042645 mitochondrial nucleoid (C, IDA)
  GO:0001018 mitochondrial promoter sequence-specific DNA binding (F, IDA)
  GO:0003682 chromatin binding (F, IDA)
  GO:0006391 transcription initiation at mitochondrial promoter (P, IDA)
  GO:0005739 mitochondrion (C, EXP)
  GO:0006390 mitochondrial transcription (P, IMP)
  GO:0034246 mitochondrial transcription factor activity (F, IDA)
  GO:0006390 mitochondrial transcription (P, IDA)
  GO:0005739 mitochondrion (C, HTP)
  GO:0005759 mitochondrial matrix (C, TAS)
  GO:0005829 cytosol (C, TAS)
  GO:0005515 protein binding (F, IPI)
  GO:0005739 mitochondrion (C, IDA)
  GO:0034246 mitochondrial tr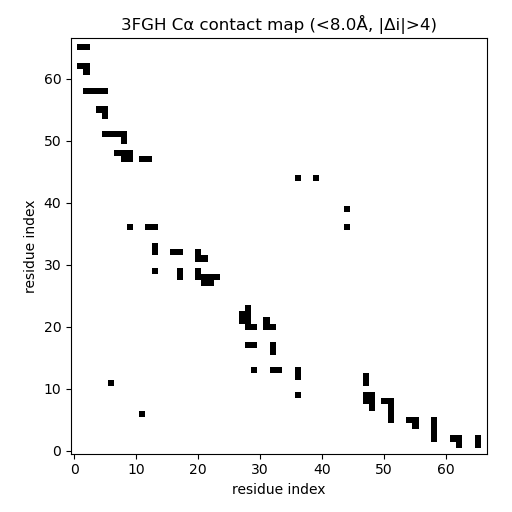anscription factor activity (F, IMP)
  GO:0005759 mitochondrial matrix (C, IDA)
  GO:0043565 sequence-specific DNA binding (F, IDA)
  GO:0032991 protein-containing complex (C, IDA)
  GO:0005634 nucleus (C, HDA)
  GO:0003723 RNA binding (F, HDA)

Radius of gyration: 14.79 Å; Cα contacts (8 Å, |Δi|>4): 62; chains: 1; bounding box: 16×29×43 Å

Nearest PDB structures (foldseek):
  3fgh-assembly1_A  TM=1.015E+00  e=1.662E-09  Homo sapiens
  3tq6-assembly1_A  TM=8.796E-01  e=1.037E-06  Homo sapiens
  6erq-assembly2_G  TM=8.474E-01  e=1.409E-06  Homo sapiens
  1v64-assembly1_A  TM=7.610E-01  e=1.259E-01  Mus musculus
  6jrp-assembly2_D  TM=7.730E-01  e=1.114E-01  Homo sapiens

InterPro domains:
  IPR009071 High mobility group box domain [PF00505] (50-118)
  IPR009071 High mobility group box domain [PF09011] (154-219)
  IPR009071 High mobility group box domain [PS50118] (50-118)
  IPR009071 High mobility group box domain [PS50118] (155-219)
  IPR009071 High mobility group box domain [SM00398] (49-119)
  IPR009071 High mobility group box domain [SM00398] (154-220)
  IPR036910 High mobility group box domain superfamily [G3DSA:1.10.30.10] (43-151)
  IPR036910 High mobility group box domain superfamily [G3DSA:1.10.30.10] (153-219)
  IPR036910 High mobility group box domain superfamily [SSF47095] (49-136)
  IPR036910 High mobility group box domain superfamily [SSF47095] (144-232)
  IPR050342 High Mobility Group Box (HMGB) [PTHR48112] (48-240)

B-factor: mean 21.41, std 10.21, range [8.17, 125.58]

Sequence (67 aa):
GKPKRPRSAYYNVYVAERFQEAKGDSPQEKLLKTVVKENWKNLSDSEKKELYYIQHAKEDETRYHNEMMKSSWA

Organism: Homo sapiens (NCBI:txid9606)